Protein 7Z8A (pdb70)

Structure (mmCIF, N/CA/C/O backbone):
data_7Z8A
#
_entry.id   7Z8A
#
_cell.length_a   68.565
_cell.length_b   68.565
_cell.length_c   83.195
_cell.angle_alpha   90.000
_cell.angle_beta   90.000
_cell.angle_gamma   90.000
#
_symmetry.space_group_name_H-M   'P 41 2 2'
#
loop_
_entity.id
_entity.type
_entity.pdbx_description
1 polymer 'KHDR1 protein'
2 non-polymer 'NITRATE ION'
3 non-polymer 'LITHIUM ION'
4 non-polymer 1,2-ETHANEDIOL
5 non-polymer S-1,2-PROPANEDIOL
6 water water
#
loop_
_atom_site.group_PDB
_atom_site.id
_atom_site.type_symbol
_atom_site.label_atom_id
_atom_site.label_alt_id
_atom_site.label_comp_id
_atom_site.label_asym_id
_atom_site.label_entity_id
_atom_site.label_seq_id
_atom_site.pdbx_PDB_ins_code
_atom_site.Cartn_x
_atom_site.Cartn_y
_atom_site.Cartn_z
_atom_site.occupancy
_atom_site.B_iso_or_equiv
_atom_site.auth_seq_id
_atom_site.auth_comp_id
_atom_site.auth_asym_id
_atom_site.auth_atom_id
_atom_site.pdbx_PDB_model_num
ATOM 1 N N . TYR A 1 1 ? 2.270 12.431 15.296 1.000 32.436 145 TYR AAA N 1
ATOM 2 C CA . TYR A 1 1 ? 1.686 13.759 15.631 1.000 32.323 145 TYR AAA CA 1
ATOM 3 C C . TYR A 1 1 ? 1.209 14.481 14.379 1.000 37.052 145 TYR AAA C 1
ATOM 4 O O . TYR A 1 1 ? 1.892 14.422 13.369 1.000 33.242 145 TYR AAA O 1
ATOM 13 N N . LEU A 1 2 ? 0.130 15.273 14.492 1.000 33.095 146 LEU AAA N 1
ATOM 14 C CA . LEU A 1 2 ? -0.176 16.241 13.450 1.000 33.912 146 LEU AAA CA 1
ATOM 15 C C . LEU A 1 2 ? 0.511 17.544 13.813 1.000 35.575 146 LEU AAA C 1
ATOM 16 O O . LEU A 1 2 ? 0.412 18.039 14.957 1.000 33.745 146 LEU AAA O 1
ATOM 21 N N . ASP A 1 3 ? 1.122 18.114 12.779 1.000 34.316 147 ASP AAA N 1
ATOM 22 C CA . ASP A 1 3 ? 1.746 19.421 12.848 1.000 33.550 147 ASP AAA CA 1
ATOM 23 C C . ASP A 1 3 ? 0.946 20.378 11.966 1.000 36.106 147 ASP AAA C 1
ATOM 24 O O . ASP A 1 3 ? 0.960 20.268 10.738 1.000 41.809 147 ASP AAA O 1
ATOM 29 N N . LEU A 1 4 ? 0.282 21.347 12.610 1.000 35.694 148 LEU AAA N 1
ATOM 30 C CA . LEU A 1 4 ? -0.608 22.288 11.948 1.000 34.869 148 LEU AAA CA 1
ATOM 31 C C . LEU A 1 4 ? 0.169 23.244 11.056 1.000 33.813 148 LEU AAA C 1
ATOM 32 O O . LEU A 1 4 ? -0.428 23.916 10.240 1.000 38.261 148 LEU AAA O 1
ATOM 37 N N . PHE A 1 5 ? 1.479 23.341 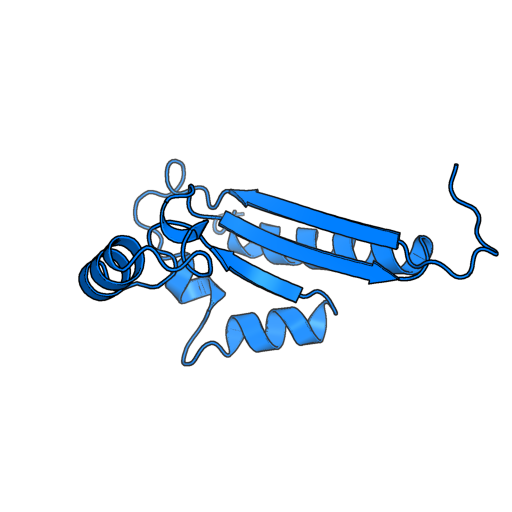11.232 1.000 31.708 149 PHE AAA N 1
ATOM 38 C CA . PHE A 1 5 ? 2.284 24.206 10.389 1.000 38.876 149 PHE AAA CA 1
ATOM 39 C C . PHE A 1 5 ? 3.059 23.421 9.333 1.000 44.623 149 PHE AAA C 1
ATOM 40 O O . PHE A 1 5 ? 3.915 23.992 8.686 1.000 45.288 149 PHE AAA O 1
ATOM 48 N N . SER A 1 6 ? 2.807 22.120 9.182 1.000 39.028 150 SER AAA N 1
ATOM 49 C CA . SER A 1 6 ? 3.525 21.388 8.155 1.000 40.969 150 SER AAA CA 1
ATOM 50 C C . SER A 1 6 ? 3.015 21.789 6.759 1.000 41.718 150 SER AAA C 1
ATOM 51 O O . SER A 1 6 ? 1.879 22.229 6.591 1.000 41.380 150 SER AAA O 1
ATOM 54 N N . HIS A 1 7 ? 3.833 21.580 5.723 1.000 39.405 151 HIS AAA N 1
ATOM 55 C CA . HIS A 1 7 ? 3.382 21.805 4.354 1.000 41.082 151 HIS AAA CA 1
ATOM 56 C C . HIS A 1 7 ? 2.776 20.554 3.740 1.000 42.448 151 HIS AAA C 1
ATOM 57 O O . HIS A 1 7 ? 2.429 20.569 2.574 1.000 41.015 151 HIS AAA O 1
ATOM 64 N N . LYS A 1 8 ? 2.685 19.454 4.483 1.000 34.299 152 LYS AAA N 1
ATOM 65 C CA . LYS A 1 8 ? 2.010 18.321 3.878 1.000 42.686 152 LYS AAA CA 1
ATOM 66 C C . LYS A 1 8 ? 0.515 18.437 4.148 1.000 42.101 152 LYS AAA C 1
ATOM 67 O O . LYS A 1 8 ? 0.113 18.949 5.178 1.000 46.817 152 LYS AAA O 1
ATOM 73 N N . ASN A 1 9 ? -0.295 17.929 3.224 1.000 41.561 153 ASN AAA N 1
ATOM 74 C CA . ASN A 1 9 ? -1.712 17.768 3.475 1.000 38.678 153 ASN AAA CA 1
ATOM 75 C C . ASN A 1 9 ? -1.925 16.504 4.288 1.000 38.268 153 ASN AAA C 1
ATOM 76 O O . ASN A 1 9 ? -1.117 15.591 4.263 1.000 36.043 153 ASN AAA O 1
ATOM 81 N N . MET A 1 10 ? -3.047 16.427 4.983 1.000 38.806 154 MET AAA N 1
ATOM 82 C CA . MET A 1 10 ? -3.522 15.134 5.444 1.000 42.970 154 MET AAA CA 1
ATOM 83 C C . MET A 1 10 ? -4.335 14.485 4.319 1.000 39.586 154 MET AAA C 1
ATOM 84 O O . MET A 1 10 ? -5.070 15.170 3.616 1.000 38.158 154 MET AAA O 1
ATOM 89 N N . LYS A 1 11 ? -4.294 13.157 4.230 1.000 37.150 155 LYS AAA N 1
ATOM 90 C CA . LYS A 1 11 ? -5.213 12.394 3.407 1.000 41.978 155 LYS AAA CA 1
ATOM 91 C C . LYS A 1 11 ? -6.123 11.580 4.327 1.000 39.659 155 LYS AAA C 1
ATOM 92 O O . LYS A 1 11 ? -5.659 11.101 5.338 1.000 40.449 155 LYS AAA O 1
ATOM 98 N N . LEU A 1 12 ? -7.431 11.509 4.056 1.000 33.063 156 LEU AAA N 1
ATOM 99 C CA . LEU A 1 12 ? -8.247 10.527 4.741 1.000 30.377 156 LEU AAA CA 1
ATOM 100 C C . LEU A 1 12 ? -8.946 9.702 3.674 1.000 33.789 156 LEU AAA C 1
ATOM 101 O O . LEU A 1 12 ? -9.424 10.257 2.687 1.000 33.648 156 LEU AAA O 1
ATOM 106 N N . LYS A 1 13 ? -9.004 8.381 3.882 1.000 29.734 157 LYS AAA N 1
ATOM 107 C CA . LYS A 1 13 ? -9.654 7.514 2.919 1.000 32.726 157 LYS AAA CA 1
ATOM 108 C C . LYS A 1 13 ? -10.503 6.513 3.684 1.000 32.873 157 LYS AAA C 1
ATOM 109 O O . LYS A 1 13 ? -10.106 6.099 4.758 1.000 33.205 157 LYS AAA O 1
ATOM 115 N N . GLU A 1 14 ? -11.712 6.241 3.176 1.000 29.857 158 GLU AAA N 1
ATOM 116 C CA . GLU A 1 14 ? -12.528 5.211 3.766 1.000 30.982 158 GLU AAA CA 1
ATOM 117 C C . GLU A 1 14 ? -13.186 4.450 2.632 1.000 29.597 158 GLU AAA C 1
ATOM 118 O O . GLU A 1 14 ? -13.541 5.020 1.603 1.000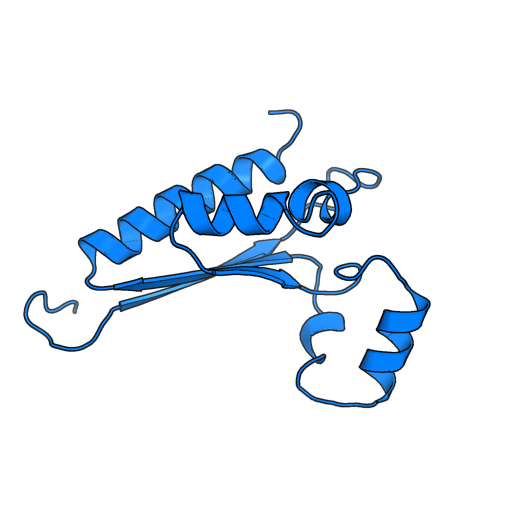 34.245 158 GLU AAA O 1
ATOM 124 N N . ARG A 1 15 ? -13.321 3.152 2.864 1.000 27.648 159 ARG AAA N 1
ATOM 125 C CA . ARG A 1 15 ? -14.042 2.233 2.019 1.000 29.767 159 ARG AAA CA 1
ATOM 126 C C . ARG A 1 15 ? -15.222 1.744 2.855 1.000 30.371 159 ARG AAA C 1
ATOM 127 O O . ARG A 1 15 ? -15.024 1.075 3.860 1.000 33.290 159 ARG AAA O 1
ATOM 135 N N . VAL A 1 16 ? -16.417 2.203 2.486 1.000 28.479 160 VAL AAA N 1
ATOM 136 C CA . VAL A 1 16 ? -17.641 1.901 3.194 1.000 26.780 160 VAL AAA CA 1
ATOM 137 C C . VAL A 1 16 ? -18.389 0.830 2.381 1.000 24.723 160 VAL AAA C 1
ATOM 138 O O . VAL A 1 16 ? -18.799 1.082 1.250 1.000 27.025 160 VAL AAA O 1
ATOM 142 N N . LEU A 1 17 ? -18.615 -0.333 2.982 1.000 23.442 161 LEU AAA N 1
ATOM 143 C CA . LEU A 1 17 ? -19.355 -1.405 2.327 1.000 28.851 161 LEU AAA CA 1
ATOM 144 C C . LEU A 1 17 ? -20.754 -0.938 1.997 1.000 31.455 161 LEU AAA C 1
ATOM 145 O O . LEU A 1 17 ? -21.453 -0.379 2.853 1.000 24.224 161 LEU AAA O 1
ATOM 150 N N . ILE A 1 18 ? -21.148 -1.251 0.767 1.000 30.232 162 ILE AAA N 1
ATOM 151 C CA . ILE A 1 18 ? -22.542 -1.119 0.431 1.000 30.723 162 ILE AAA CA 1
ATOM 152 C C . ILE A 1 18 ? -23.258 -2.325 1.020 1.000 33.764 162 ILE AAA C 1
ATOM 153 O O . ILE A 1 18 ? -22.892 -3.445 0.689 1.000 35.600 162 ILE AAA O 1
ATOM 158 N N . PRO A 1 19 ? -24.303 -2.129 1.864 1.000 31.646 163 PRO AAA N 1
ATOM 159 C CA . PRO A 1 19 ? -24.919 -3.235 2.606 1.000 30.424 163 PRO AAA CA 1
ATOM 160 C C . PRO A 1 19 ? -25.913 -4.086 1.818 1.000 32.300 163 PRO AAA C 1
ATOM 161 O O . PRO A 1 19 ? -27.117 -4.060 2.071 1.000 35.858 163 PRO AAA O 1
ATOM 165 N N . VAL A 1 20 ? -25.380 -4.849 0.864 1.000 31.770 164 VAL AAA N 1
ATOM 166 C CA . VAL A 1 20 ? -26.144 -5.664 -0.062 1.000 36.282 164 VAL AAA CA 1
ATOM 167 C C . VAL A 1 20 ? -26.867 -6.763 0.720 1.000 38.338 164 VAL AAA C 1
ATOM 168 O O . VAL A 1 20 ? -27.989 -7.138 0.369 1.000 44.598 164 VAL AAA O 1
ATOM 172 N N . LYS A 1 21 ? -26.271 -7.207 1.830 1.000 42.234 165 LYS AAA N 1
ATOM 173 C CA . LYS A 1 21 ? -26.890 -8.244 2.647 1.000 46.107 165 LYS AAA CA 1
ATOM 174 C C . LYS A 1 21 ? -28.101 -7.710 3.403 1.000 41.967 165 LYS AAA C 1
ATOM 175 O O . LYS A 1 21 ? -29.094 -8.406 3.511 1.000 45.122 165 LYS AAA O 1
ATOM 181 N N . GLN A 1 22 ? -28.034 -6.469 3.881 1.000 36.593 166 GLN AAA N 1
ATOM 182 C CA . GLN A 1 22 ? -29.130 -5.892 4.636 1.000 39.406 166 GLN AAA CA 1
ATOM 183 C C . GLN A 1 22 ? -30.254 -5.491 3.688 1.000 37.264 166 GLN AAA C 1
ATOM 184 O O . GLN A 1 22 ? -31.391 -5.387 4.118 1.000 42.634 166 GLN AAA O 1
ATOM 190 N N . TYR A 1 23 ? -29.913 -5.186 2.433 1.000 36.024 167 TYR AAA N 1
ATOM 191 C CA . TYR A 1 23 ? -30.894 -4.754 1.451 1.000 34.260 167 TYR AAA CA 1
ATOM 192 C C . TYR A 1 23 ? -30.608 -5.449 0.130 1.000 32.673 167 TYR AAA C 1
ATOM 193 O O . TYR A 1 23 ? -30.095 -4.849 -0.814 1.000 36.133 167 TYR AAA O 1
ATOM 202 N N . PRO A 1 24 ? -30.967 -6.740 0.029 1.000 35.879 168 PRO AAA N 1
ATOM 203 C CA . PRO A 1 24 ? -30.507 -7.568 -1.079 1.000 36.030 168 PRO AAA CA 1
ATOM 204 C C . PRO A 1 24 ? -31.018 -7.156 -2.449 1.000 36.335 168 PRO AAA C 1
ATOM 205 O O . PRO A 1 24 ? -30.430 -7.574 -3.427 1.000 40.195 168 PRO AAA O 1
ATOM 209 N N . LYS A 1 25 ? -32.073 -6.322 -2.541 1.000 35.827 169 LYS AAA N 1
ATOM 210 C CA . LYS A 1 25 ? -32.625 -6.038 -3.861 1.000 39.236 169 LYS AAA CA 1
ATOM 211 C C . LYS A 1 25 ? -32.560 -4.545 -4.204 1.000 38.452 169 LYS AAA C 1
ATOM 212 O O . LYS A 1 25 ? -32.966 -4.133 -5.281 1.000 38.191 169 LYS AAA O 1
ATOM 218 N N . PHE A 1 26 ? -32.011 -3.739 -3.309 1.000 33.079 170 PHE AAA N 1
ATOM 219 C CA . PHE A 1 26 ? -31.928 -2.310 -3.529 1.000 35.652 170 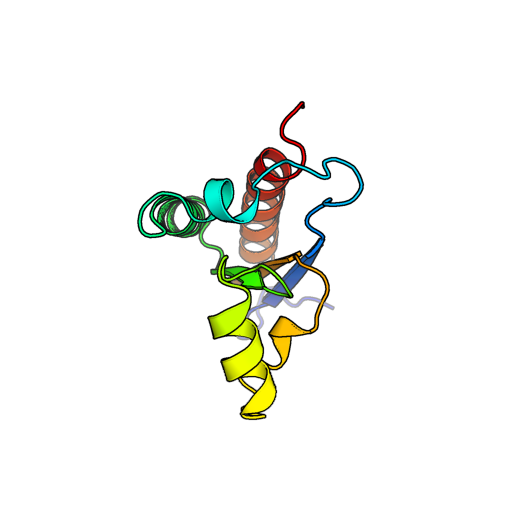PHE AAA CA 1
ATOM 220 C C . PHE A 1 26 ? -30.787 -1.998 -4.508 1.000 39.288 170 PHE AAA C 1
ATOM 221 O O . PHE A 1 26 ? -29.654 -2.474 -4.370 1.000 32.241 170 PHE AAA O 1
ATOM 229 N N . ASN A 1 27 ? -31.104 -1.194 -5.527 1.000 36.864 171 ASN AAA N 1
ATOM 230 C CA . ASN A 1 27 ? -30.126 -0.858 -6.538 1.000 36.677 171 ASN AAA CA 1
ATOM 231 C C . ASN A 1 27 ? -29.280 0.330 -6.073 1.000 33.558 171 ASN AAA C 1
ATOM 232 O O . ASN A 1 27 ? -29.528 1.480 -6.436 1.000 35.034 171 ASN AAA O 1
ATOM 237 N N . PHE A 1 28 ? -28.268 0.050 -5.250 1.000 33.811 172 PHE AAA N 1
ATOM 238 C CA . PHE A 1 28 ? -27.501 1.137 -4.673 1.000 30.723 172 PHE AAA CA 1
ATOM 239 C C . PHE A 1 28 ? -26.652 1.794 -5.744 1.000 31.857 172 PHE AAA C 1
ATOM 240 O O . PHE A 1 28 ? -26.451 3.016 -5.736 1.000 31.302 172 PHE AAA O 1
ATOM 248 N N . VAL A 1 29 ? -26.101 0.969 -6.634 1.000 32.061 173 VAL AAA N 1
ATOM 249 C CA . VAL A 1 29 ? -25.265 1.524 -7.684 1.000 38.389 173 VAL AAA CA 1
ATOM 250 C C . VAL A 1 29 ? -26.061 2.539 -8.516 1.000 37.620 173 VAL AAA C 1
ATOM 251 O O . VAL A 1 29 ? -25.595 3.656 -8.723 1.000 38.054 173 VAL AAA O 1
ATOM 255 N N . GLY A 1 30 ? -27.250 2.154 -9.013 1.000 37.179 174 GLY AAA N 1
ATOM 256 C CA . GLY A 1 30 ? -28.093 3.091 -9.754 1.000 34.004 174 GLY AAA CA 1
ATOM 257 C C . GLY A 1 30 ? -28.437 4.351 -8.944 1.000 33.816 174 GLY AAA C 1
ATOM 258 O O . GLY A 1 30 ? -28.364 5.498 -9.411 1.000 35.717 174 GLY AAA O 1
ATOM 259 N N . LYS A 1 31 ? -28.797 4.148 -7.687 1.000 31.960 175 LYS AAA N 1
ATOM 260 C CA . LYS A 1 31 ? -29.196 5.272 -6.844 1.000 31.204 175 LYS AAA CA 1
ATOM 261 C C . LYS A 1 31 ? -28.013 6.213 -6.583 1.000 33.436 175 LYS AAA C 1
ATOM 262 O O . LYS A 1 31 ? -28.158 7.445 -6.569 1.000 34.623 175 LYS AAA O 1
ATOM 268 N N . ILE A 1 32 ? -26.818 5.661 -6.355 1.000 31.722 176 ILE AAA N 1
ATOM 269 C CA . ILE A 1 32 ? -25.679 6.511 -6.046 1.000 32.054 176 ILE AAA CA 1
ATOM 270 C C . ILE A 1 32 ? -25.167 7.218 -7.298 1.000 33.187 176 ILE AAA C 1
ATOM 271 O O . ILE A 1 32 ? -24.783 8.389 -7.204 1.000 34.860 176 ILE AAA O 1
ATOM 276 N N . LEU A 1 33 ? -25.058 6.506 -8.433 1.000 33.464 177 LEU AAA N 1
ATOM 277 C CA . LEU A 1 33 ? -24.504 7.161 -9.624 1.000 35.276 177 LEU AAA CA 1
ATOM 278 C C . LEU A 1 33 ? -25.515 8.184 -10.136 1.000 35.100 177 LEU AAA C 1
ATOM 279 O O . LEU A 1 33 ? -25.204 9.369 -10.337 1.000 35.114 177 LEU AAA O 1
ATOM 284 N N . GLY A 1 34 ? -26.779 7.743 -10.183 1.000 38.974 178 GLY AAA N 1
ATOM 285 C CA . GLY A 1 34 ? -27.831 8.554 -10.757 1.000 41.237 178 GLY AAA CA 1
ATOM 286 C C . GLY A 1 34 ? -27.776 8.538 -12.280 1.000 41.271 178 GLY AAA C 1
ATOM 287 O O . GLY A 1 34 ? -26.873 7.967 -12.890 1.000 39.997 178 GLY AAA O 1
ATOM 288 N N . PRO A 1 35 ? -28.774 9.143 -12.957 1.000 54.473 179 PRO AAA N 1
ATOM 289 C CA . PRO A 1 35 ? -28.782 9.127 -14.423 1.000 53.426 179 PRO AAA CA 1
ATOM 290 C C . PRO A 1 35 ? -27.519 9.848 -14.904 1.000 45.471 179 PRO AAA C 1
ATOM 291 O O . PRO A 1 35 ? -27.221 10.940 -14.433 1.000 41.362 179 PRO AAA O 1
ATOM 295 N N . GLN A 1 36 ? -26.762 9.182 -15.786 1.000 52.868 180 GLN AAA N 1
ATOM 296 C CA . GLN A 1 36 ? -25.493 9.641 -16.337 1.000 53.795 180 GLN AAA CA 1
ATOM 297 C C . GLN A 1 36 ? -24.504 10.016 -15.244 1.000 60.275 180 GLN AAA C 1
ATOM 298 O O . GLN A 1 36 ? -23.642 10.851 -15.494 1.000 66.175 180 GLN AAA O 1
ATOM 304 N N . GLY A 1 37 ? -24.631 9.426 -14.046 1.000 54.568 181 GLY AAA N 1
ATOM 305 C CA . GLY A 1 37 ? -23.668 9.693 -12.993 1.000 45.750 181 GLY AAA CA 1
ATOM 306 C C . GLY A 1 37 ? -23.783 11.111 -12.434 1.000 49.333 181 GLY AAA C 1
ATOM 307 O O . GLY A 1 37 ? -22.843 11.602 -11.805 1.000 44.350 181 GLY AAA O 1
ATOM 308 N N . ASN A 1 38 ? -24.952 11.746 -12.609 1.000 40.140 182 ASN AAA N 1
ATOM 309 C CA . ASN A 1 38 ? -25.114 13.084 -12.086 1.000 43.121 182 ASN AAA CA 1
ATOM 310 C C . ASN A 1 38 ? -25.241 13.104 -10.568 1.000 45.566 182 ASN AAA C 1
ATOM 311 O O . ASN A 1 38 ? -24.871 14.100 -9.946 1.000 42.298 182 ASN AAA O 1
ATOM 316 N N . THR A 1 39 ? -25.819 12.045 -9.976 1.000 40.607 183 THR AAA N 1
ATOM 317 C CA . THR A 1 39 ? -25.967 12.070 -8.528 1.000 38.634 183 THR AAA CA 1
ATOM 318 C C . THR A 1 39 ? -24.590 12.049 -7.865 1.000 33.983 183 THR AAA C 1
ATOM 319 O O . THR A 1 39 ? -24.299 12.870 -6.985 1.000 34.187 183 THR AAA O 1
ATOM 323 N N . ILE A 1 40 ? -23.725 11.139 -8.326 1.000 34.109 184 ILE AAA N 1
ATOM 324 C CA . ILE A 1 40 ? -22.416 11.058 -7.708 1.000 35.022 184 ILE AAA CA 1
ATOM 325 C C . ILE A 1 40 ? -21.588 12.304 -8.025 1.000 38.872 184 ILE AAA C 1
ATOM 326 O O . ILE A 1 40 ? -20.861 12.797 -7.150 1.000 43.405 184 ILE AAA O 1
ATOM 331 N N . LYS A 1 41 ? -21.722 12.827 -9.254 1.000 40.865 185 LYS AAA N 1
ATOM 332 C CA . LYS A 1 41 ? -21.118 14.108 -9.594 1.000 45.062 185 LYS AAA CA 1
ATOM 333 C C . LYS A 1 41 ? -21.526 15.168 -8.562 1.000 43.473 185 LYS AAA C 1
ATOM 334 O O . LYS A 1 41 ? -20.692 15.813 -7.911 1.000 39.506 185 LYS AAA O 1
ATOM 340 N N . ARG A 1 42 ? -22.830 15.318 -8.346 1.000 40.129 186 ARG AAA N 1
ATOM 341 C CA . ARG A 1 42 ? -23.264 16.357 -7.424 1.000 44.851 186 ARG AAA CA 1
ATOM 342 C C . ARG A 1 42 ? -22.774 16.050 -6.011 1.000 44.788 186 ARG AAA C 1
ATOM 343 O O . ARG A 1 42 ? -22.403 16.949 -5.260 1.000 43.818 186 ARG AAA O 1
ATOM 351 N N . LEU A 1 43 ? -22.765 14.762 -5.658 1.000 39.327 187 LEU AAA N 1
ATOM 352 C CA . LEU A 1 43 ? -22.337 14.361 -4.327 1.000 39.652 187 LEU AAA CA 1
ATOM 353 C C . LEU A 1 43 ? -20.912 14.851 -4.064 1.000 36.582 187 LEU AAA C 1
ATOM 354 O O . LEU A 1 43 ? -20.624 15.394 -2.980 1.000 35.349 187 LEU AAA O 1
ATOM 359 N N . GLN A 1 44 ? -20.045 14.684 -5.072 1.000 32.824 188 GLN AAA N 1
ATOM 360 C CA . GLN A 1 44 ? -18.663 15.118 -4.943 1.000 39.789 188 GLN AAA CA 1
ATOM 361 C C . GLN A 1 44 ? -18.569 16.627 -4.840 1.000 40.187 188 GLN AAA C 1
ATOM 362 O O . GLN A 1 44 ? -17.775 17.108 -4.033 1.000 48.305 188 GLN AAA O 1
ATOM 368 N N . GLU A 1 45 ? -19.348 17.349 -5.657 1.000 47.227 189 GLU AAA N 1
ATOM 369 C CA . GLU A 1 45 ? -19.251 18.806 -5.637 1.000 49.969 189 GLU AAA CA 1
ATOM 370 C C . GLU A 1 45 ? -19.719 19.326 -4.281 1.000 51.128 189 GLU AAA C 1
ATOM 371 O O . GLU A 1 45 ? -19.036 20.118 -3.667 1.000 53.374 189 GLU AAA O 1
ATOM 377 N N . GLU A 1 46 ? -20.836 18.814 -3.765 1.000 50.655 190 GLU AAA N 1
ATOM 378 C CA . GLU A 1 46 ? -21.350 19.300 -2.498 1.000 49.926 190 GLU AAA CA 1
ATOM 379 C C . GLU A 1 46 ? -20.446 18.965 -1.308 1.000 50.648 190 GLU AAA C 1
ATOM 380 O O . GLU A 1 46 ? -20.472 19.678 -0.297 1.000 52.084 190 GLU AAA O 1
ATOM 386 N N . THR A 1 47 ? -19.718 17.842 -1.358 1.000 39.580 191 THR AAA N 1
ATOM 387 C CA . THR A 1 47 ? -18.990 17.457 -0.164 1.000 37.275 191 THR AAA CA 1
ATOM 388 C C . THR A 1 47 ? -17.534 17.868 -0.293 1.000 39.919 191 THR AAA C 1
ATOM 389 O O . THR A 1 47 ? -16.831 17.901 0.726 1.000 44.879 191 THR AAA O 1
ATOM 393 N N . GLY A 1 48 ? -17.077 18.096 -1.533 1.000 36.988 192 GLY AAA N 1
ATOM 394 C CA . GLY A 1 48 ? -15.654 18.337 -1.764 1.000 40.585 192 GLY AAA CA 1
ATOM 395 C C . GLY A 1 48 ? -14.789 17.073 -1.608 1.000 39.954 192 GLY AAA C 1
ATOM 396 O O . GLY A 1 48 ? -13.572 17.152 -1.466 1.000 38.012 192 GLY AAA O 1
ATOM 397 N N . ALA A 1 49 ? -15.409 15.891 -1.579 1.000 34.257 193 ALA AAA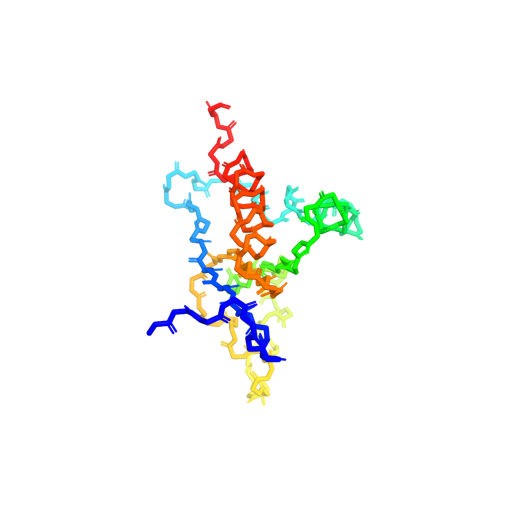 N 1
ATOM 398 C CA . ALA A 1 49 ? -14.625 14.660 -1.507 1.000 33.649 193 ALA AAA CA 1
ATOM 399 C C . ALA A 1 49 ? -14.622 14.013 -2.880 1.000 33.024 193 ALA AAA C 1
AT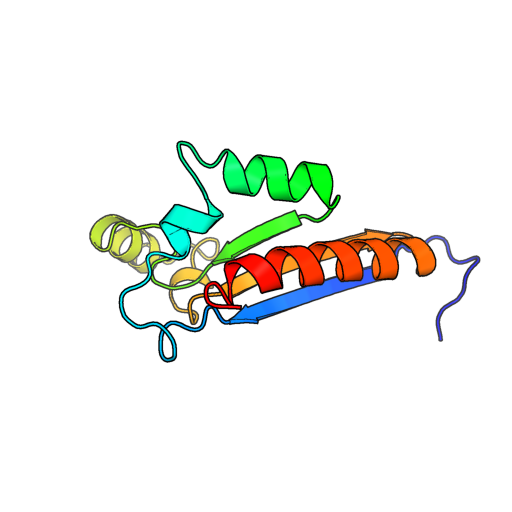OM 400 O O . ALA A 1 49 ? -15.582 14.202 -3.616 1.000 33.149 193 ALA AAA O 1
ATOM 402 N N . LYS A 1 50 ? -13.584 13.200 -3.154 1.000 31.388 194 LYS AAA N 1
ATOM 403 C CA . LYS A 1 50 ? -13.624 12.254 -4.248 1.000 33.863 194 LYS AAA CA 1
ATOM 404 C C . LYS A 1 50 ? -14.379 11.021 -3.749 1.000 35.312 194 LYS AAA C 1
ATOM 405 O O . LYS A 1 50 ? -14.082 10.527 -2.674 1.000 39.590 194 LYS AAA O 1
ATOM 411 N N . ILE A 1 51 ? -15.385 10.557 -4.507 1.000 35.997 195 ILE AAA N 1
ATOM 412 C CA . ILE A 1 51 ? -16.220 9.443 -4.083 1.000 32.410 195 ILE AAA CA 1
ATOM 413 C C . ILE A 1 51 ? -16.417 8.563 -5.306 1.000 35.720 195 ILE AAA C 1
ATOM 414 O O . ILE A 1 51 ? -16.936 9.055 -6.292 1.000 34.326 195 ILE AAA O 1
ATOM 419 N N . SER A 1 52 ? -16.093 7.269 -5.179 1.000 33.028 196 SER AAA N 1
ATOM 420 C CA . SER A 1 52 ? -16.282 6.302 -6.245 1.000 34.100 196 SER AAA CA 1
ATOM 421 C C . SER A 1 52 ? -16.994 5.080 -5.699 1.000 29.437 196 SER AAA C 1
ATOM 422 O O . SER A 1 52 ? -16.765 4.671 -4.562 1.000 29.274 196 SER AAA O 1
ATOM 425 N N . VAL A 1 53 ? -17.772 4.446 -6.564 1.000 27.989 197 VAL AAA N 1
ATOM 426 C CA . VAL A 1 53 ? -18.345 3.158 -6.225 1.000 28.739 197 VAL AAA CA 1
ATOM 427 C C . VAL A 1 53 ? -17.441 2.114 -6.859 1.000 28.378 197 VAL AAA C 1
ATOM 428 O O . VAL A 1 53 ? -17.197 2.168 -8.060 1.000 33.877 197 VAL AAA O 1
ATOM 432 N N . LEU A 1 54 ? -16.965 1.163 -6.067 1.000 30.660 198 LEU AAA N 1
ATOM 433 C CA . LEU A 1 54 ? -15.996 0.183 -6.553 1.000 29.086 198 LEU AAA CA 1
ATOM 434 C C . LEU A 1 54 ? -16.446 -1.209 -6.152 1.000 27.902 198 LEU AAA C 1
ATOM 435 O O . LEU A 1 54 ? -17.338 -1.355 -5.329 1.000 30.011 198 LEU AAA O 1
ATOM 440 N N . GLY A 1 55 ? -15.798 -2.233 -6.725 1.000 31.450 199 GLY AAA N 1
ATOM 441 C CA . GLY A 1 55 ? -16.114 -3.606 -6.383 1.000 27.077 199 GLY AAA CA 1
ATOM 442 C C . GLY A 1 55 ? -17.116 -4.212 -7.358 1.000 30.827 199 GLY AAA C 1
ATOM 443 O O . GLY A 1 55 ? -17.566 -3.543 -8.294 1.000 34.410 199 GLY AAA O 1
ATOM 444 N N . LYS A 1 56 ? -17.458 -5.485 -7.117 1.000 33.212 200 LYS AAA N 1
ATOM 445 C CA . LYS A 1 56 ? -18.254 -6.237 -8.064 1.000 39.553 200 LYS AAA CA 1
ATOM 446 C C . LYS A 1 56 ? -19.666 -5.665 -8.063 1.000 42.865 200 LYS AAA C 1
ATOM 447 O O . LYS A 1 56 ? -20.270 -5.467 -7.005 1.000 43.595 200 LYS AAA O 1
ATOM 453 N N . GLY A 1 57 ? -20.158 -5.401 -9.271 1.000 37.205 201 GLY AAA N 1
ATOM 454 C CA . GLY A 1 57 ? -21.481 -4.849 -9.461 1.000 35.659 201 GLY AAA CA 1
ATOM 455 C C . GLY A 1 57 ? -21.417 -3.337 -9.589 1.000 35.812 201 GLY AAA C 1
ATOM 456 O O . GLY A 1 57 ? -22.446 -2.718 -9.828 1.000 43.198 201 GLY AAA O 1
ATOM 457 N N . SER A 1 58 ? -20.212 -2.752 -9.474 1.000 33.522 202 SER AAA N 1
ATOM 458 C CA . SER A 1 58 ? -20.111 -1.298 -9.467 1.000 34.951 202 SER AAA CA 1
ATOM 459 C C . SER A 1 58 ? -20.386 -0.710 -10.845 1.000 37.087 202 SER AAA C 1
ATOM 460 O O . SER A 1 58 ? -20.469 0.504 -10.995 1.000 41.824 202 SER AAA O 1
ATOM 463 N N . MET A 1 59 ? -20.485 -1.568 -11.853 1.000 39.516 203 MET AAA N 1
ATOM 464 C CA . MET A 1 59 ? -20.590 -1.088 -13.213 1.000 50.106 203 MET AAA CA 1
ATOM 465 C C . MET A 1 59 ? -21.947 -1.458 -13.794 1.000 48.512 203 MET AAA C 1
ATOM 466 O O . MET A 1 59 ? -22.246 -1.059 -14.917 1.000 48.422 203 MET AAA O 1
ATOM 471 N N . ARG A 1 60 ? -22.733 -2.233 -13.039 1.000 46.067 204 ARG AAA N 1
ATOM 472 C CA . ARG A 1 60 ? -24.076 -2.600 -13.484 1.000 68.121 204 ARG AAA CA 1
ATOM 473 C C . ARG A 1 60 ? -23.993 -3.063 -14.944 1.000 73.156 204 ARG AAA C 1
ATOM 474 O O . ARG A 1 60 ? -24.336 -2.330 -15.882 1.000 67.044 204 ARG AAA O 1
ATOM 482 N N . ASP A 1 61 ? -23.446 -4.276 -15.110 1.000 70.169 205 ASP AAA N 1
ATOM 483 C CA . ASP A 1 61 ? -23.088 -4.838 -16.404 1.000 63.453 205 ASP AAA CA 1
ATOM 484 C C . ASP A 1 61 ? -22.182 -6.042 -16.178 1.000 57.040 205 ASP AAA C 1
ATOM 485 O O . ASP A 1 61 ? -20.986 -5.970 -16.443 1.000 65.141 205 ASP AAA O 1
ATOM 490 N N . LYS A 1 62 ? -22.766 -7.134 -15.685 1.000 52.867 206 LYS AAA N 1
ATOM 491 C CA . LYS A 1 62 ? -22.032 -8.355 -15.403 1.000 65.631 206 LYS AAA CA 1
ATOM 492 C C . LYS A 1 62 ? -20.970 -8.642 -16.470 1.000 69.590 206 LYS AAA C 1
ATOM 493 O O . LYS A 1 62 ? -19.838 -8.976 -16.116 1.000 64.735 206 LYS AAA O 1
ATOM 499 N N . ALA A 1 63 ? -21.323 -8.467 -17.756 1.000 61.486 207 ALA AAA N 1
ATOM 500 C CA . ALA A 1 63 ? -20.515 -8.975 -18.858 1.000 62.018 207 ALA AAA CA 1
ATOM 501 C C . ALA A 1 63 ? -19.333 -8.050 -19.120 1.00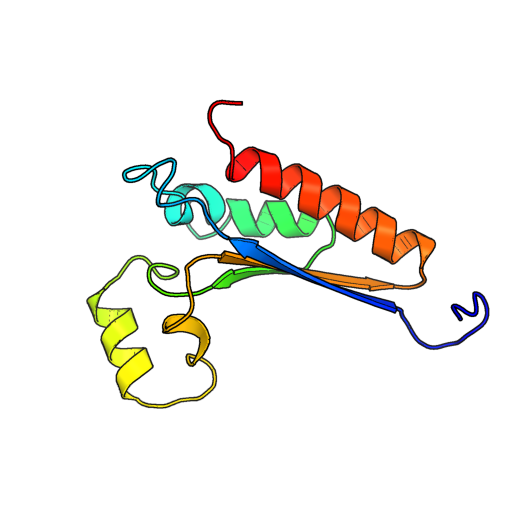0 57.050 207 ALA AAA C 1
ATOM 502 O O . ALA A 1 63 ? -18.222 -8.520 -19.369 1.000 54.846 207 ALA AAA O 1
ATOM 504 N N . LYS A 1 64 ? -19.582 -6.744 -19.047 1.000 48.047 208 LYS AAA N 1
ATOM 505 C CA . LYS A 1 64 ? -18.512 -5.783 -19.193 1.000 54.849 208 LYS AAA CA 1
ATOM 506 C C . LYS A 1 64 ? -17.500 -5.947 -18.049 1.000 56.425 208 LYS AAA C 1
ATOM 507 O O . LYS A 1 64 ? -16.294 -5.799 -18.248 1.000 54.646 208 LYS AAA O 1
ATOM 513 N N . GLU A 1 65 ? -18.005 -6.248 -16.849 1.000 48.367 209 GLU AAA N 1
ATOM 514 C CA . GLU A 1 65 ? -17.157 -6.290 -15.676 1.000 47.986 209 GLU AAA CA 1
ATOM 515 C C . GLU A 1 65 ? -16.241 -7.488 -15.803 1.000 44.538 209 GLU AAA C 1
ATOM 516 O O . GLU A 1 65 ? -15.038 -7.359 -15.574 1.000 40.079 209 GLU AAA O 1
ATOM 522 N N . GLU A 1 66 ? -16.856 -8.618 -16.176 1.000 44.681 210 GLU AAA N 1
ATOM 523 C CA . GLU A 1 66 ? -16.166 -9.885 -16.374 1.000 51.006 210 GLU AAA CA 1
ATOM 524 C C . GLU A 1 66 ? -15.061 -9.717 -17.415 1.000 47.738 210 GLU AAA C 1
ATOM 525 O O . GLU A 1 66 ? -13.954 -10.192 -17.223 1.000 48.088 210 GLU AAA O 1
ATOM 531 N N . GLU A 1 67 ? -15.337 -8.946 -18.463 1.000 48.620 211 GLU AAA N 1
ATOM 532 C CA . GLU A 1 67 ? -14.374 -8.747 -19.522 1.000 49.609 211 GLU AAA CA 1
ATOM 533 C C . GLU A 1 67 ? -13.259 -7.814 -19.061 1.000 42.315 211 GLU AAA C 1
ATOM 534 O O . GLU A 1 67 ? -12.092 -8.026 -19.360 1.000 48.739 211 GLU AAA O 1
ATOM 540 N N . LEU A 1 68 ? -13.573 -6.801 -18.287 1.000 40.372 212 LEU AAA N 1
ATOM 541 C CA . LEU A 1 68 ? -12.456 -6.008 -17.806 1.000 41.801 212 LEU AAA CA 1
ATOM 542 C C . LEU A 1 68 ? -11.672 -6.722 -16.691 1.000 41.280 212 LEU AAA C 1
ATOM 543 O O . LEU A 1 68 ? -10.482 -6.484 -16.550 1.000 38.183 212 LEU AAA O 1
ATOM 548 N N . ARG A 1 69 ? -12.308 -7.555 -15.848 1.000 37.342 213 ARG AAA N 1
ATOM 549 C CA . ARG A 1 69 ? -11.536 -8.356 -14.911 1.000 43.292 213 ARG AAA CA 1
ATOM 550 C C . ARG A 1 69 ? -10.540 -9.231 -15.686 1.000 40.201 213 ARG AAA C 1
ATOM 551 O O . ARG A 1 69 ? -9.339 -9.148 -15.468 1.000 40.795 213 ARG AAA O 1
ATOM 559 N N . LYS A 1 70 ? -11.034 -9.968 -16.679 1.000 40.693 214 LYS AAA N 1
ATOM 560 C CA . LYS A 1 70 ? -10.260 -10.994 -17.360 1.000 44.541 214 LYS AAA CA 1
ATOM 561 C C . LYS A 1 70 ? -9.109 -10.401 -18.158 1.000 40.191 214 LYS AAA C 1
ATOM 562 O O . LYS A 1 70 ? -8.152 -11.110 -18.434 1.000 40.921 214 LYS AAA O 1
ATOM 568 N N . GLY A 1 71 ? -9.149 -9.099 -18.460 1.000 34.095 215 GLY AAA N 1
ATOM 569 C CA . GLY A 1 71 ? -8.003 -8.530 -19.169 1.000 28.584 215 GLY AAA CA 1
ATOM 570 C C . GLY A 1 71 ? -6.760 -8.423 -18.286 1.000 33.822 215 GLY AAA C 1
ATOM 571 O O . GLY A 1 71 ? -5.625 -8.398 -18.776 1.000 42.469 215 GLY AAA O 1
ATOM 572 N N . GLY A 1 72 ? -6.967 -8.338 -16.960 1.000 34.471 216 GLY AAA N 1
ATOM 573 C CA . GLY A 1 72 ? -5.868 -8.427 -16.003 1.000 31.691 216 GLY AAA CA 1
ATOM 574 C C . GLY A 1 72 ? -5.296 -7.041 -15.721 1.000 32.573 216 GLY AAA C 1
ATOM 575 O O . GLY A 1 72 ? -4.346 -6.900 -14.964 1.000 36.831 216 GLY AAA O 1
ATOM 576 N N . ASP A 1 73 ? -5.872 -6.021 -16.350 1.000 34.434 217 ASP AAA N 1
ATOM 577 C CA . ASP A 1 73 ? -5.416 -4.652 -16.179 1.000 34.311 217 ASP AAA CA 1
ATOM 578 C C . ASP A 1 73 ? -5.575 -4.216 -14.717 1.000 36.709 217 ASP AAA C 1
ATOM 579 O O . ASP A 1 73 ? -6.666 -4.306 -14.161 1.000 35.438 217 ASP AAA O 1
ATOM 584 N N . PRO A 1 74 ? -4.510 -3.759 -14.018 1.000 41.459 218 PRO AAA N 1
ATOM 585 C CA . PRO A 1 74 ? -4.609 -3.433 -12.591 1.000 40.798 218 PRO AAA CA 1
ATOM 586 C C . PRO A 1 74 ? -5.579 -2.304 -12.234 1.000 43.960 218 PRO AAA C 1
ATOM 587 O O . PRO A 1 74 ? -6.135 -2.290 -11.137 1.000 47.552 218 PRO AAA O 1
ATOM 591 N N . LYS A 1 75 ? -5.910 -1.437 -13.185 1.000 43.764 219 LYS AAA N 1
ATOM 592 C CA . LYS A 1 75 ? -6.916 -0.437 -12.874 1.000 45.479 219 LYS AAA CA 1
ATOM 593 C C . LYS A 1 75 ? -8.286 -1.065 -12.641 1.000 46.781 219 LYS AAA C 1
ATOM 594 O O . LYS A 1 75 ? -9.183 -0.382 -12.179 1.000 48.517 219 LYS AAA O 1
ATOM 600 N N . TYR A 1 76 ? -8.493 -2.348 -12.945 1.000 39.593 220 TYR AAA N 1
ATOM 601 C CA . TYR A 1 76 ? -9.816 -2.919 -12.692 1.000 37.740 220 TYR AAA CA 1
ATOM 602 C C . TYR A 1 76 ? -9.754 -3.988 -11.611 1.000 36.002 220 TYR AAA C 1
ATOM 603 O O . TYR A 1 76 ? -10.659 -4.802 -11.480 1.000 37.321 220 TYR AAA O 1
ATOM 612 N N . ALA A 1 77 ? -8.646 -3.997 -10.875 1.000 37.538 221 ALA AAA N 1
ATOM 613 C CA . ALA A 1 77 ? -8.447 -4.974 -9.830 1.000 39.728 221 ALA AAA CA 1
ATOM 614 C C . ALA A 1 77 ? -9.600 -4.833 -8.836 1.000 37.157 221 ALA AAA C 1
ATOM 615 O O . ALA A 1 77 ? -9.966 -5.772 -8.159 1.000 36.561 221 ALA AAA O 1
ATOM 617 N N . HIS A 1 78 ? -10.134 -3.622 -8.696 1.000 35.586 222 HIS AAA N 1
ATOM 618 C CA . HIS A 1 78 ? -11.136 -3.373 -7.670 1.000 38.929 222 HIS AAA CA 1
ATOM 619 C C . HIS A 1 78 ? -12.433 -4.137 -7.938 1.000 37.580 222 HIS AAA C 1
ATOM 620 O O . HIS A 1 78 ? -13.219 -4.345 -7.020 1.000 36.481 222 HIS AAA O 1
ATOM 627 N N . LEU A 1 79 ? -12.626 -4.619 -9.174 1.000 37.126 223 LEU AAA N 1
ATOM 628 C CA . LEU A 1 79 ? -13.853 -5.310 -9.531 1.000 36.657 223 LEU AAA CA 1
ATOM 629 C C . LEU A 1 79 ? -13.995 -6.663 -8.857 1.000 37.856 223 LEU AAA C 1
ATOM 630 O O . LEU A 1 79 ? -15.074 -7.246 -8.964 1.000 38.479 223 LEU AAA O 1
ATOM 635 N N . ASN A 1 80 ? -12.943 -7.143 -8.167 1.000 39.541 224 ASN AAA N 1
ATOM 636 C CA . ASN A 1 80 ? -13.105 -8.345 -7.360 1.000 38.846 224 ASN AAA CA 1
ATOM 637 C C . ASN A 1 80 ? -13.453 -8.044 -5.914 1.000 36.168 224 ASN AAA C 1
ATOM 638 O O . ASN A 1 80 ? -13.897 -8.938 -5.233 1.000 36.456 224 ASN AAA O 1
ATOM 643 N N . MET A 1 81 ? -13.321 -6.787 -5.470 1.000 37.676 225 MET AAA N 1
ATOM 644 C CA . MET A 1 81 ? -13.662 -6.440 -4.098 1.000 32.555 225 MET AAA CA 1
ATOM 645 C C . MET A 1 81 ? -15.165 -6.506 -3.856 1.000 35.108 225 MET AAA C 1
ATOM 646 O O . MET A 1 81 ? -15.970 -6.510 -4.783 1.000 33.133 225 MET AAA O 1
ATOM 651 N N . ASP A 1 82 ? -15.534 -6.526 -2.571 1.000 38.271 226 ASP AAA N 1
ATOM 652 C CA . ASP A 1 82 ? -16.897 -6.267 -2.139 1.000 36.193 226 ASP AAA CA 1
ATOM 653 C C . ASP A 1 82 ? -17.339 -4.878 -2.603 1.000 31.135 226 ASP AAA C 1
ATOM 654 O O . ASP A 1 82 ? -16.574 -3.905 -2.652 1.000 27.469 226 ASP AAA O 1
ATOM 659 N N . LEU A 1 83 ? -18.596 -4.794 -3.002 1.000 31.185 227 LEU AAA N 1
ATOM 660 C CA . LEU A 1 83 ? -19.109 -3.518 -3.471 1.000 29.869 227 LEU AAA CA 1
ATOM 661 C C . LEU A 1 83 ? -19.001 -2.489 -2.340 1.000 27.348 227 LEU AAA C 1
ATOM 662 O O . LEU A 1 83 ? -19.429 -2.721 -1.211 1.000 29.999 227 LEU AAA O 1
ATOM 667 N N . HIS A 1 84 ? -18.426 -1.331 -2.638 1.000 28.111 228 HIS AAA N 1
ATOM 668 C CA . HIS A 1 84 ? -18.270 -0.352 -1.590 1.000 27.466 228 HIS AAA CA 1
ATOM 669 C C . HIS A 1 84 ? -18.155 1.047 -2.181 1.000 25.863 228 HIS AAA C 1
ATOM 670 O O . HIS A 1 84 ? -18.005 1.255 -3.377 1.000 27.434 228 HIS AAA O 1
ATOM 677 N N . VAL A 1 85 ? -18.221 2.022 -1.291 1.000 23.094 229 VAL AAA N 1
ATOM 678 C CA . VAL A 1 85 ? -18.037 3.399 -1.696 1.000 23.363 229 VAL AAA CA 1
ATOM 679 C C . VAL A 1 85 ? -16.678 3.819 -1.132 1.000 27.659 229 VAL AAA C 1
ATOM 680 O O . VAL A 1 85 ? -16.359 3.559 0.037 1.000 26.242 229 VAL AAA O 1
ATOM 684 N N . PHE A 1 86 ? -15.894 4.480 -1.977 1.000 25.510 230 PHE AAA N 1
ATOM 685 C CA . PHE A 1 86 ? -14.539 4.800 -1.591 1.000 27.339 230 PHE AAA CA 1
ATOM 686 C C . PHE A 1 86 ? -14.460 6.306 -1.508 1.000 26.606 230 PHE AAA C 1
ATOM 687 O O . PHE A 1 86 ? -14.705 6.976 -2.503 1.000 30.164 230 PHE AAA O 1
ATOM 695 N N . ILE A 1 87 ? -14.172 6.811 -0.307 1.000 28.009 231 ILE AAA N 1
ATOM 696 C CA . ILE A 1 87 ? -14.162 8.250 -0.090 1.000 27.319 231 ILE AAA CA 1
ATOM 697 C C . ILE A 1 87 ? -12.731 8.670 0.203 1.000 27.294 231 ILE AAA C 1
ATOM 698 O O . ILE A 1 87 ? -12.118 8.063 1.074 1.000 27.997 231 ILE AAA O 1
ATOM 703 N N . GLU A 1 88 ? -12.257 9.736 -0.471 1.000 28.980 232 GLU AAA N 1
ATOM 704 C CA . GLU A 1 88 ? -10.912 10.263 -0.276 1.000 32.386 232 GLU AAA CA 1
ATOM 705 C C . GLU A 1 88 ? -10.961 11.781 -0.199 1.000 34.249 232 GLU AAA C 1
ATOM 706 O O . GLU A 1 88 ? -11.630 12.403 -1.014 1.000 30.563 232 GLU AAA O 1
ATOM 712 N N . VAL A 1 89 ? -10.309 12.327 0.839 1.000 31.092 233 VAL AAA N 1
ATOM 713 C CA . VAL A 1 89 ? -10.207 13.756 1.058 1.000 28.469 233 VAL AAA CA 1
ATOM 714 C C . VAL A 1 89 ? -8.764 14.028 1.410 1.000 28.057 233 VAL AAA C 1
ATOM 715 O O . VAL A 1 89 ? -8.028 13.121 1.800 1.000 27.039 233 VAL AAA O 1
ATOM 719 N N . PHE A 1 90 ? -8.370 15.285 1.199 1.000 30.335 234 PHE AAA N 1
ATOM 720 C CA . PHE A 1 90 ? -7.044 15.730 1.572 1.000 32.221 234 PHE AAA CA 1
ATOM 721 C C . PHE A 1 90 ? -7.199 17.187 1.977 1.000 33.710 234 PHE AAA C 1
ATOM 722 O O . PHE A 1 90 ? -8.127 17.862 1.571 1.000 32.208 234 PHE AAA O 1
ATOM 730 N N . GLY A 1 91 ? -6.292 17.648 2.829 1.000 36.622 235 GLY AAA N 1
ATOM 731 C CA . GLY A 1 91 ? -6.247 19.037 3.200 1.000 32.860 235 GLY AAA CA 1
ATOM 732 C C . GLY A 1 91 ? -5.464 19.114 4.496 1.000 34.580 235 GLY AAA C 1
ATOM 733 O O . GLY A 1 91 ? -5.020 18.097 5.039 1.000 35.457 235 GLY AAA O 1
ATOM 734 N N . PRO A 1 92 ? -5.320 20.323 5.050 1.000 33.568 236 PRO AAA N 1
ATOM 735 C CA . PRO A 1 92 ? -4.857 20.450 6.439 1.000 36.734 236 PRO AAA CA 1
ATOM 736 C C . PRO A 1 92 ? -5.904 19.809 7.373 1.000 35.956 236 PRO AAA C 1
ATOM 737 O O . PRO A 1 92 ? -7.080 19.667 7.042 1.000 39.137 236 PRO AAA O 1
ATOM 741 N N . PRO A 1 93 ? -5.551 19.424 8.602 1.000 39.592 237 PRO AAA N 1
ATOM 742 C CA . PRO A 1 93 ? -6.427 18.536 9.394 1.000 41.394 237 PRO AAA CA 1
ATOM 743 C C . PRO A 1 93 ? -7.882 18.970 9.598 1.000 37.318 237 PRO AAA C 1
ATOM 744 O O . PRO A 1 93 ? -8.813 18.167 9.454 1.000 34.498 237 PRO AAA O 1
ATOM 748 N N . CYS A 1 94 ? -8.094 20.246 9.923 1.000 37.872 238 CYS AAA N 1
ATOM 749 C CA . CYS A 1 94 ? -9.439 20.712 10.230 1.000 36.740 238 CYS AAA CA 1
ATOM 750 C C . CYS A 1 94 ? -10.300 20.501 8.979 1.000 43.160 238 CYS AAA C 1
ATOM 751 O O . CYS A 1 94 ? -11.397 19.945 9.054 1.000 44.983 238 CYS AAA O 1
ATOM 754 N N . GLU A 1 95 ? -9.756 20.872 7.814 1.000 39.811 239 GLU AAA N 1
ATOM 755 C CA . GLU A 1 95 ? -10.501 20.789 6.577 1.000 36.997 239 GLU AAA CA 1
ATOM 756 C C . GLU A 1 95 ? -10.699 19.330 6.171 1.000 30.947 239 GLU AAA C 1
ATOM 757 O O . GLU A 1 95 ? -11.799 18.934 5.801 1.000 33.482 239 GLU AAA O 1
ATOM 763 N N . ALA A 1 96 ? -9.643 18.526 6.253 1.000 29.174 240 ALA AAA N 1
ATOM 764 C CA . ALA A 1 96 ? -9.803 17.128 5.887 1.000 30.336 240 ALA AAA CA 1
ATOM 765 C C . ALA A 1 96 ? -10.894 16.444 6.720 1.000 28.404 240 ALA AAA C 1
ATOM 766 O O . ALA A 1 96 ? -11.775 15.812 6.160 1.000 29.378 240 ALA AAA O 1
ATOM 768 N N . TYR A 1 97 ? -10.794 16.513 8.053 1.000 25.899 241 TYR AAA N 1
ATOM 769 C CA . TYR A 1 97 ? -11.812 15.901 8.882 1.000 28.516 241 TYR AAA CA 1
ATOM 770 C C . TYR A 1 97 ? -13.194 16.423 8.518 1.000 27.621 241 TYR AAA C 1
ATOM 771 O O . TYR A 1 97 ? -14.136 15.631 8.422 1.000 27.796 241 TYR AAA O 1
ATOM 780 N N . ALA A 1 98 ? -13.298 17.736 8.314 1.000 25.585 242 ALA AAA N 1
ATOM 781 C CA . ALA A 1 98 ? -14.621 18.291 8.057 1.000 28.785 242 ALA AAA CA 1
ATOM 782 C C . ALA A 1 98 ? -15.145 17.779 6.730 1.000 31.511 242 ALA AAA C 1
ATOM 783 O O . ALA A 1 98 ? -16.329 17.472 6.639 1.000 31.510 242 ALA AAA O 1
ATOM 785 N N . LEU A 1 99 ? -14.254 17.624 5.728 1.000 33.673 243 LEU AAA N 1
ATOM 786 C CA . LEU A 1 99 ? -14.736 17.167 4.433 1.000 30.520 243 LEU AAA CA 1
ATOM 787 C C . LEU A 1 99 ? -15.153 15.699 4.545 1.000 31.241 243 LEU AAA C 1
ATOM 788 O O . LEU A 1 99 ? -16.149 15.258 3.933 1.000 30.899 243 LEU AAA O 1
ATOM 793 N N . MET A 1 100 ? -14.354 14.930 5.291 1.000 26.816 244 MET AAA N 1
ATOM 794 C CA . MET A 1 100 ? -14.667 13.511 5.423 1.000 28.263 244 MET AAA CA 1
ATOM 795 C C . MET A 1 100 ? -15.982 13.313 6.199 1.000 27.330 244 MET AAA C 1
ATOM 796 O O . MET A 1 100 ? -16.730 12.397 5.882 1.000 24.697 244 MET AAA O 1
ATOM 801 N N . ALA A 1 101 ? -16.210 14.134 7.243 1.000 28.117 245 ALA AAA N 1
ATOM 802 C CA . ALA A 1 101 ? -17.402 14.082 8.080 1.000 30.876 245 ALA AAA CA 1
ATOM 803 C C . ALA A 1 101 ? -18.599 14.313 7.169 1.000 30.602 245 ALA AAA C 1
ATOM 804 O O . ALA A 1 101 ? -19.534 13.519 7.151 1.000 28.839 245 ALA AAA O 1
ATOM 806 N N . HIS A 1 102 ? -18.492 15.325 6.308 1.000 33.517 246 HIS AAA N 1
ATOM 807 C CA . HIS A 1 102 ? -19.595 15.676 5.416 1.000 32.127 246 HIS AAA CA 1
ATOM 808 C C . HIS A 1 102 ? -19.835 14.530 4.439 1.000 31.575 246 HIS AAA C 1
ATOM 809 O O . HIS A 1 102 ? -20.943 14.026 4.304 1.000 29.632 246 HIS AAA O 1
ATOM 816 N N . ALA A 1 103 ? -18.767 14.087 3.773 1.000 32.060 247 ALA AAA N 1
ATOM 817 C CA . ALA A 1 103 ? -18.918 13.015 2.798 1.000 31.899 247 ALA AAA CA 1
ATOM 818 C C . ALA A 1 103 ? -19.514 11.763 3.444 1.000 30.381 247 ALA AAA C 1
ATOM 819 O O . ALA A 1 103 ? -20.422 11.177 2.892 1.000 28.884 247 ALA AAA O 1
ATOM 821 N N . MET A 1 104 ? -18.960 11.354 4.593 1.000 30.901 248 MET AAA N 1
ATOM 822 C CA . MET A 1 104 ? -19.351 10.148 5.296 1.000 30.438 248 MET AAA CA 1
ATOM 823 C C . MET A 1 104 ? -20.823 10.272 5.692 1.000 34.498 248 MET AAA C 1
ATOM 824 O O . MET A 1 104 ? -21.582 9.333 5.475 1.000 33.176 248 MET AAA O 1
ATOM 829 N N . CYS A 1 105 ? -21.248 11.462 6.149 1.000 29.476 249 CYS AAA N 1
ATOM 830 C CA . CYS A 1 105 ? -22.643 11.624 6.530 1.000 33.359 249 CYS AAA CA 1
ATOM 831 C C . CYS A 1 105 ? -23.614 11.555 5.348 1.000 33.628 249 CYS AAA C 1
ATOM 832 O O . CYS A 1 105 ? -24.616 10.838 5.410 1.000 37.274 249 CYS AAA O 1
ATOM 835 N N . GLU A 1 106 ? -23.263 12.168 4.217 1.000 34.764 250 GLU AAA N 1
ATOM 836 C CA . GLU A 1 106 ? -24.086 12.089 3.013 1.000 37.134 250 GLU AAA CA 1
ATOM 837 C C . GLU A 1 106 ? -24.112 10.670 2.468 1.000 36.539 250 GLU AAA C 1
ATOM 838 O O . GLU A 1 106 ? -25.156 10.158 2.049 1.000 35.379 250 GLU AAA O 1
ATOM 844 N N . VAL A 1 107 ? -22.945 10.022 2.478 1.000 34.518 251 VAL AAA N 1
ATOM 845 C 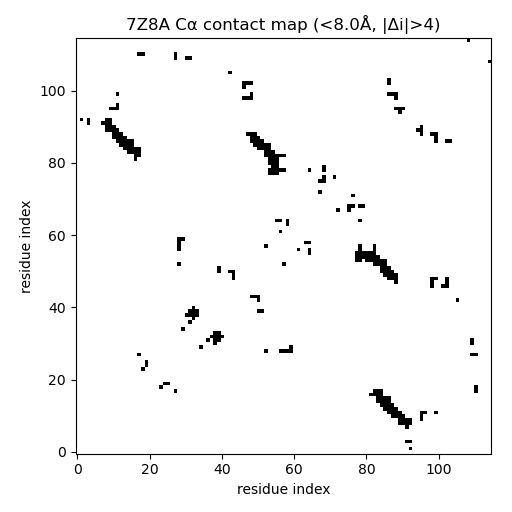CA . VAL A 1 107 ? -22.925 8.683 1.935 1.000 29.731 251 VAL AAA CA 1
ATOM 846 C C . VAL A 1 107 ? -23.787 7.749 2.790 1.000 32.142 251 VAL AAA C 1
ATOM 847 O O . VAL A 1 107 ? -24.430 6.836 2.265 1.000 34.062 251 VAL AAA O 1
ATOM 851 N N . LYS A 1 108 ? -23.800 7.969 4.104 1.000 31.443 252 LYS AAA N 1
ATOM 852 C CA . LYS A 1 108 ? -24.548 7.114 5.003 1.000 33.175 252 LYS AAA CA 1
ATOM 853 C C . LYS A 1 108 ? -26.049 7.182 4.713 1.000 35.638 252 LYS AAA C 1
ATOM 854 O O . LYS A 1 108 ? -26.740 6.183 4.776 1.000 32.322 252 LYS AAA O 1
ATOM 860 N N . LYS A 1 109 ? -26.530 8.347 4.273 1.000 38.445 253 LYS AAA N 1
ATOM 861 C CA . LYS A 1 109 ? -27.920 8.489 3.880 1.000 37.390 253 LYS AAA CA 1
ATOM 862 C C . LYS A 1 109 ? -28.261 7.582 2.707 1.000 40.073 253 LYS AAA C 1
ATOM 863 O O . LYS A 1 109 ? -29.372 7.031 2.624 1.000 34.619 253 LYS AAA O 1
ATOM 869 N N . PHE A 1 110 ? -27.316 7.445 1.780 1.000 34.470 254 PHE AAA N 1
ATOM 870 C CA . PHE A 1 110 ? -27.605 6.611 0.636 1.000 31.622 254 PHE AAA CA 1
ATOM 871 C C . PHE A 1 110 ? -27.512 5.150 1.034 1.000 33.317 254 PHE AAA C 1
ATOM 872 O O . PHE A 1 110 ? -28.187 4.321 0.454 1.000 34.900 254 PHE AAA O 1
ATOM 880 N N . LEU A 1 111 ? -26.705 4.830 2.036 1.000 30.147 255 LEU AAA N 1
ATOM 881 C CA . LEU A 1 111 ? -26.440 3.419 2.260 1.000 31.270 255 LEU AAA CA 1
ATOM 882 C C . LEU A 1 111 ? -27.364 2.859 3.337 1.000 33.526 255 LEU AAA C 1
ATOM 883 O O . LEU A 1 111 ? -27.399 1.655 3.560 1.000 30.474 255 LEU AAA O 1
ATOM 888 N N . VAL A 1 112 ? -28.086 3.736 4.029 1.000 32.816 256 VAL AAA N 1
ATOM 889 C CA . VAL A 1 112 ? -29.073 3.252 4.982 1.000 36.553 256 VAL AAA CA 1
ATOM 890 C C . VAL A 1 112 ? -30.395 3.881 4.551 1.000 34.742 256 VAL AAA C 1
ATOM 891 O O . VAL A 1 112 ? -30.873 4.854 5.117 1.000 31.347 256 VAL AAA O 1
ATOM 895 N N . PRO A 1 113 ? -30.982 3.402 3.444 1.000 36.368 257 PRO AAA N 1
ATOM 896 C CA . PRO A 1 113 ? -31.988 4.209 2.767 1.000 34.101 257 PRO AAA CA 1
ATOM 897 C C . PRO A 1 113 ? -33.321 4.151 3.526 1.000 36.526 257 PRO AAA C 1
ATOM 898 O O . PRO A 1 113 ? -34.159 4.991 3.299 1.000 38.862 257 PRO AAA O 1
ATOM 902 N N . ASP A 1 114 ? -33.533 3.200 4.448 1.000 35.759 258 ASP AAA N 1
ATOM 903 C CA . ASP A 1 114 ? -34.821 3.217 5.130 1.000 36.876 258 ASP AAA CA 1
ATOM 904 C C . ASP A 1 114 ? -34.710 3.947 6.460 1.000 41.633 258 ASP AAA C 1
ATOM 905 O O . ASP A 1 114 ? -35.585 3.803 7.297 1.000 45.8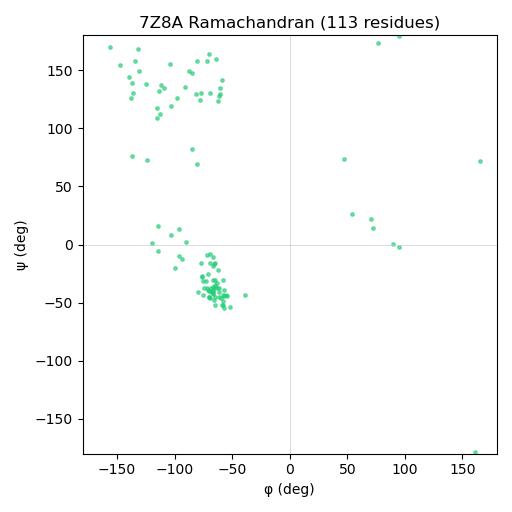72 258 ASP AAA O 1
ATOM 910 N N . MET A 1 115 ? -33.605 4.661 6.672 1.000 49.128 259 MET AAA N 1
ATOM 911 C CA . MET A 1 115 ? -33.471 5.565 7.803 1.000 56.142 259 MET AAA CA 1
ATOM 912 C C . MET A 1 115 ? -33.864 6.971 7.340 1.000 61.965 259 MET AAA C 1
ATOM 913 O O . MET A 1 115 ? -33.975 7.283 6.133 1.000 59.055 259 MET AAA O 1
#

Nearest PDB structures (foldseek):
  7zac-assembly1_AAA-2  TM=1.006E+00  e=3.466E-23  Homo sapiens
  7z89-assembly1_AAA  TM=1.006E+00  e=3.943E-23  Homo sapiens
  5emo-assembly1_A  TM=9.275E-01  e=5.895E-16  Homo sapiens
  5elt-assembly1_A  TM=9.442E-01  e=1.054E-15  Homo sapiens
  5emo-assembly1_B  TM=8.947E-01  e=9.878E-16  Homo sapiens

Foldseek 3Di:
DADLPDPFKDKDKDWAFQPCVVPVPDPLLCVCLDVVRVNVVVLCVVLVKDKAWFEACNVVCNVVLVVVVVVVPVVNVRNHPHTTMMIMDIGRVVSRVSSCVSSVVVVVCSRVVVD

B-factor: mean 45.54, std 17.97, range [16.81, 129.87]

Radius of gyration: 15.75 Å; Cα contacts (8 Å, |Δi|>4): 159; chains: 1; bounding box: 38×35×35 Å

Secondary structure (P-SEA, 3-state):
cccccccbbbbbbbbbbcccccccccaaaaaaacccaaaaaaaaaaaccccccccccccccaaaaaaaaaacccccccccccbbbbbbbbccaaaaaaaaaaaaaaaaaaaaccc

Solvent-accessible surface area: 8157 Å² total; per-residue (Å²): 274,112,89,136,180,50,191,181,86,33,139,30,91,87,124,38,113,4,26,72,186,131,47,112,201,79,96,4,9,13,118,3,34,5,102,167,21,65,38,18,118,147,10,53,114,115,4,48,4,126,5,26,13,30,0,116,35,8,64,127,72,190,71,93,5,89,108,41,70,162,65,60,68,114,138,44,65,36,0,105,76,84,20,6,1,24,0,30,6,126,2,70,22,110,82,0,124,58,40,16,55,81,0,58,74,41,2,110,134,39,6,47,43,112,192

Sequence (115 aa):
YLDLFSHKNMKLKERVLIPVKQYPKFNFVGKILGPQGNTIKRLQEETGAKISVLGKGSMRDKAKEEELRKGGDPKYAHLNMDLHVFIEVFGPPCEAYALMAHAMCEVKKFLVPDM